Protein AF-A0A914YL41-F1 (afdb_monomer_lite)

Organism: NCBI:txid310955

Radius of gyration: 24.55 Å; chains: 1; bounding box: 56×58×56 Å

Secondary structure (DSSP, 8-state):
---PPPS-SSSSTTHHHHHHHHHHHHHHHHHHHHHHHHHHHHHHHHHT--TT--HHHHHHHHHHHHHHS-GGGGTT-HHHHHHHHHHHHHHHHHHHHHT---

InterPro domains:
  IPR001623 DnaJ domain [PF00226] (43-91)
  IPR001623 DnaJ domain [PR00625] (44-62)
  IPR001623 DnaJ domain [PR00625] (62-77)
  IPR001623 DnaJ domain [PS50076] (42-102)
  IPR001623 DnaJ domain [SM00271] (41-99)
  IPR001623 DnaJ domain [cd06257] (44-88)
  IPR036869 Chaperone J-domain superfamily [G3DSA:1.10.287.110] (41-100)
  IPR036869 Chaperone J-domain superfamily [SSF46565] (40-94)

pLDDT: mean 77.18, std 13.91, range [39.41, 91.69]

Structure (mmCIF, N/CA/C/O backbone):
data_AF-A0A914YL41-F1
#
_entry.id   AF-A0A914YL41-F1
#
loop_
_atom_site.group_PDB
_atom_site.id
_atom_site.type_symbol
_atom_site.label_atom_id
_atom_site.label_alt_id
_atom_site.label_comp_id
_atom_site.label_asym_id
_atom_site.label_entity_id
_atom_site.label_seq_id
_atom_site.pdbx_PDB_ins_code
_atom_site.Cartn_x
_atom_site.Cartn_y
_atom_site.Cartn_z
_atom_site.occupancy
_atom_site.B_iso_or_equiv
_atom_site.auth_seq_id
_atom_site.auth_comp_id
_atom_site.auth_asym_id
_atom_site.auth_atom_id
_atom_site.pdbx_PDB_model_num
ATOM 1 N N . MET A 1 1 ? 40.023 -48.467 28.281 1.00 39.41 1 MET A N 1
ATOM 2 C CA . MET A 1 1 ? 40.075 -46.990 28.310 1.00 39.41 1 MET A CA 1
ATOM 3 C C . MET A 1 1 ? 39.088 -46.460 27.276 1.00 39.41 1 MET A C 1
ATOM 5 O O . MET A 1 1 ? 39.437 -46.353 26.112 1.00 39.41 1 MET A O 1
ATOM 9 N N . VAL A 1 2 ? 37.834 -46.231 27.676 1.00 44.16 2 VAL A N 1
ATOM 10 C CA . VAL A 1 2 ? 36.820 -45.547 26.855 1.00 44.16 2 VAL A CA 1
ATOM 11 C C . VAL A 1 2 ? 36.784 -44.111 27.351 1.00 44.16 2 VAL A C 1
ATOM 13 O O . VAL A 1 2 ? 36.357 -43.851 28.472 1.00 44.16 2 VAL A O 1
ATOM 16 N N . VAL A 1 3 ? 37.321 -43.197 26.551 1.00 49.72 3 VAL A N 1
ATOM 17 C CA . VAL A 1 3 ? 37.272 -41.760 26.822 1.00 49.72 3 VAL A CA 1
ATOM 18 C C . VAL A 1 3 ? 35.887 -41.304 26.370 1.00 49.72 3 VAL A C 1
ATOM 20 O O . VAL A 1 3 ? 35.630 -41.175 25.176 1.00 49.72 3 VAL A O 1
ATOM 23 N N . GLY A 1 4 ? 34.949 -41.197 27.310 1.00 54.91 4 GLY A N 1
ATOM 24 C CA . GLY A 1 4 ? 33.608 -40.689 27.021 1.00 54.91 4 GLY A CA 1
ATOM 25 C C . GLY A 1 4 ? 33.669 -39.210 26.609 1.00 54.91 4 GLY A C 1
ATOM 26 O O . GLY A 1 4 ? 34.493 -38.472 27.156 1.00 54.91 4 GLY A O 1
ATOM 27 N N . PRO A 1 5 ? 32.840 -38.754 25.653 1.00 57.44 5 PRO A N 1
ATOM 28 C CA . PRO A 1 5 ? 32.810 -37.350 25.258 1.00 57.44 5 PRO A CA 1
ATOM 29 C C . PRO A 1 5 ? 32.366 -36.459 26.436 1.00 57.44 5 PRO A C 1
ATOM 31 O O . PRO A 1 5 ? 31.462 -36.841 27.185 1.00 57.44 5 PRO A O 1
ATOM 34 N N . PRO A 1 6 ? 32.987 -35.277 26.626 1.00 52.28 6 PRO A N 1
ATOM 35 C CA . PRO A 1 6 ? 32.679 -34.405 27.748 1.00 52.28 6 PRO A CA 1
ATOM 36 C C . PRO A 1 6 ? 31.257 -33.864 27.605 1.00 52.28 6 PRO A C 1
ATOM 38 O O . PRO A 1 6 ? 30.880 -33.289 26.584 1.00 52.28 6 PRO A O 1
ATOM 41 N N . ILE A 1 7 ? 30.479 -34.028 28.670 1.00 52.59 7 ILE A N 1
ATOM 42 C CA . ILE A 1 7 ? 29.105 -33.545 28.861 1.00 52.59 7 ILE A CA 1
ATOM 43 C C . ILE A 1 7 ? 29.124 -32.006 29.039 1.00 52.59 7 ILE A C 1
ATOM 45 O O . ILE A 1 7 ? 28.678 -31.463 30.041 1.00 52.59 7 ILE A O 1
ATOM 49 N N . GLY A 1 8 ? 29.71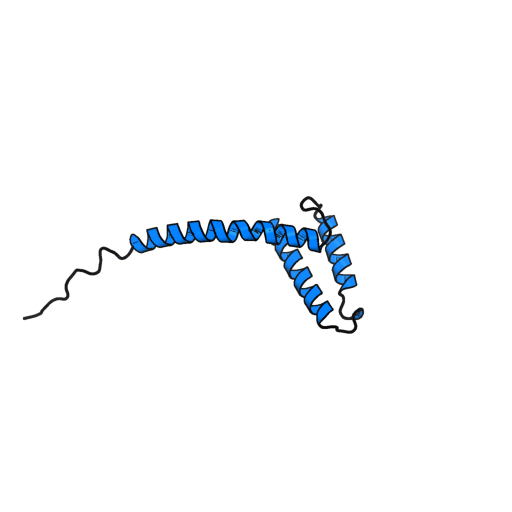7 -31.283 28.084 1.00 46.09 8 GLY A N 1
ATOM 50 C CA . GLY A 1 8 ? 30.002 -29.845 28.165 1.00 46.09 8 GLY A CA 1
ATOM 51 C C . GLY A 1 8 ? 29.251 -28.964 27.161 1.00 46.09 8 GLY A C 1
ATOM 52 O O . GLY A 1 8 ? 29.496 -27.765 27.125 1.00 46.09 8 GLY A O 1
ATOM 53 N N . ALA A 1 9 ? 28.349 -29.516 26.341 1.00 48.25 9 ALA A N 1
ATOM 54 C CA . ALA A 1 9 ? 27.736 -28.803 25.207 1.00 48.25 9 ALA A CA 1
ATOM 55 C C . ALA A 1 9 ? 26.215 -28.559 25.328 1.00 48.25 9 ALA A C 1
ATOM 57 O O . ALA A 1 9 ? 25.563 -28.283 24.325 1.00 48.25 9 ALA A O 1
ATOM 58 N N . LEU A 1 10 ? 25.622 -28.678 26.524 1.00 52.25 10 LEU A N 1
ATOM 59 C CA . LEU A 1 10 ? 24.154 -28.708 26.674 1.00 52.25 10 LEU A CA 1
ATOM 60 C C . LEU A 1 10 ? 23.535 -27.591 27.536 1.00 52.25 10 LEU A C 1
ATOM 62 O O . LEU A 1 10 ? 22.315 -27.479 27.572 1.00 52.25 10 LEU A O 1
ATOM 66 N N . VAL A 1 11 ? 24.325 -26.701 28.153 1.00 48.94 11 VAL A N 1
ATOM 67 C CA . VAL A 1 11 ? 23.810 -25.606 29.018 1.00 48.94 11 VAL A CA 1
ATOM 68 C C . VAL A 1 11 ? 24.082 -24.216 28.418 1.00 48.94 11 VAL A C 1
ATOM 70 O O . VAL A 1 11 ? 24.431 -23.266 29.103 1.00 48.94 11 VAL A O 1
ATOM 73 N N . GLY A 1 12 ? 23.948 -24.077 27.100 1.00 45.56 12 GLY A N 1
ATOM 74 C CA . GLY A 1 12 ? 24.007 -22.764 26.430 1.00 45.56 12 GLY A CA 1
ATOM 75 C C . GLY A 1 12 ? 23.000 -22.587 25.292 1.00 45.56 12 GLY A C 1
ATOM 76 O O . GLY A 1 12 ? 22.862 -21.494 24.752 1.00 45.56 12 GLY A O 1
ATOM 77 N N . GLY A 1 13 ? 22.293 -23.659 24.918 1.00 52.47 13 GLY A N 1
ATOM 78 C CA . GLY A 1 13 ? 21.637 -23.758 23.616 1.00 52.47 13 GLY A CA 1
ATOM 79 C C . GLY A 1 13 ? 20.282 -23.069 23.478 1.00 52.47 13 GLY A C 1
ATOM 80 O O . GLY A 1 13 ? 19.912 -22.757 22.359 1.00 52.47 13 GLY A O 1
ATOM 81 N N . VAL A 1 14 ? 19.529 -22.803 24.552 1.00 54.41 14 VAL A N 1
ATOM 82 C CA . VAL A 1 14 ? 18.134 -22.312 24.418 1.00 54.41 14 VAL A CA 1
ATOM 83 C C . VAL A 1 14 ? 17.964 -20.878 24.913 1.00 54.41 14 VAL A C 1
ATOM 85 O O . VAL A 1 14 ? 17.299 -20.076 24.268 1.00 54.41 14 VAL A O 1
ATOM 88 N N . SER A 1 15 ? 18.624 -20.509 26.009 1.00 55.81 15 SER A N 1
ATOM 89 C CA . SER A 1 15 ? 18.539 -19.174 26.618 1.00 55.81 15 SER A CA 1
ATOM 90 C C . SER A 1 15 ? 19.156 -18.079 25.745 1.00 55.81 15 SER A C 1
ATOM 92 O O . SER A 1 15 ? 18.550 -17.022 25.573 1.00 55.81 15 SER A O 1
ATOM 94 N N . ALA A 1 16 ? 20.313 -18.343 25.130 1.00 59.84 16 ALA A N 1
ATOM 95 C CA . ALA A 1 16 ? 20.934 -17.415 24.186 1.00 59.84 16 ALA A CA 1
ATOM 96 C C . ALA A 1 16 ? 20.083 -17.246 22.921 1.00 59.84 16 ALA A C 1
ATOM 98 O O . ALA A 1 16 ? 19.924 -16.127 22.438 1.00 59.84 16 ALA A O 1
ATOM 99 N N . ILE A 1 17 ? 19.479 -18.330 22.418 1.00 61.41 17 ILE A N 1
ATOM 100 C CA . ILE A 1 17 ? 18.568 -18.265 21.270 1.00 61.41 17 ILE A CA 1
ATOM 101 C C . ILE A 1 17 ? 17.340 -17.430 21.626 1.00 61.41 17 ILE A C 1
ATOM 103 O O . ILE A 1 17 ? 17.022 -16.515 20.882 1.00 61.41 17 ILE A O 1
ATOM 107 N N . ILE A 1 18 ? 16.698 -17.664 22.773 1.00 69.88 18 ILE A N 1
ATOM 108 C CA . ILE A 1 18 ? 15.518 -16.896 23.203 1.00 69.88 18 ILE A CA 1
ATOM 109 C C . ILE A 1 18 ? 15.855 -15.408 23.359 1.00 69.88 18 ILE A C 1
ATOM 111 O O . ILE A 1 18 ? 15.129 -14.562 22.843 1.00 69.88 18 ILE A O 1
ATOM 115 N N . LEU A 1 19 ? 16.981 -15.074 23.998 1.00 73.88 19 LEU A N 1
ATOM 116 C CA . LEU A 1 19 ? 17.411 -13.683 24.159 1.00 73.88 19 LEU A CA 1
ATOM 117 C C . LEU A 1 19 ? 17.708 -13.024 22.805 1.00 73.88 19 LEU A C 1
ATOM 119 O O . LEU A 1 19 ? 17.308 -11.886 22.560 1.00 73.88 19 LEU A O 1
ATOM 123 N N . THR A 1 20 ? 18.366 -13.756 21.903 1.00 72.56 20 THR A N 1
ATOM 124 C CA . THR A 1 20 ? 18.668 -13.268 20.554 1.00 72.56 20 THR A CA 1
ATOM 125 C C . THR A 1 20 ? 17.382 -13.083 19.746 1.00 72.56 20 THR A C 1
ATOM 127 O O . THR A 1 20 ? 17.237 -12.059 19.089 1.00 72.56 20 THR A O 1
ATOM 130 N N . GLN A 1 21 ? 16.417 -14.005 19.838 1.00 75.62 21 GLN A N 1
ATOM 131 C CA . GLN A 1 21 ? 15.101 -13.870 19.203 1.00 75.62 21 GLN A CA 1
ATOM 132 C C . GLN A 1 21 ? 14.332 -12.660 19.755 1.00 75.62 21 GLN A C 1
ATOM 134 O O . GLN A 1 21 ? 13.822 -11.879 18.963 1.00 75.62 21 GLN A O 1
ATOM 139 N N . MET A 1 22 ? 14.345 -12.407 21.071 1.00 76.38 22 MET A N 1
ATOM 140 C CA . MET A 1 22 ? 13.712 -11.211 21.656 1.00 76.38 22 MET A CA 1
ATOM 141 C C . MET A 1 22 ? 14.336 -9.902 21.146 1.00 76.38 22 MET A C 1
ATOM 143 O O . MET A 1 22 ? 13.616 -8.953 20.829 1.00 76.38 22 MET A O 1
ATOM 147 N N . ILE A 1 23 ? 15.668 -9.839 21.034 1.00 79.50 23 ILE A N 1
ATOM 148 C CA . ILE A 1 23 ? 16.367 -8.665 20.487 1.00 79.50 23 ILE A CA 1
ATOM 149 C C . ILE A 1 23 ? 16.057 -8.506 18.991 1.00 79.50 23 ILE A C 1
ATOM 151 O O . ILE A 1 23 ? 15.778 -7.395 18.535 1.00 79.50 23 ILE A O 1
ATOM 155 N N . ILE A 1 24 ? 16.057 -9.604 18.228 1.00 78.25 24 ILE A N 1
ATOM 156 C CA . ILE A 1 24 ? 15.709 -9.609 16.802 1.00 78.25 24 ILE A CA 1
ATOM 157 C C . ILE A 1 24 ? 14.262 -9.156 16.594 1.00 78.25 24 ILE A C 1
ATOM 159 O O . ILE A 1 24 ? 14.017 -8.351 15.698 1.00 78.25 24 ILE A O 1
ATOM 163 N N . ASP A 1 25 ? 13.314 -9.611 17.409 1.00 76.69 25 ASP A N 1
ATOM 164 C CA . ASP A 1 25 ? 11.907 -9.225 17.306 1.00 76.69 25 ASP A CA 1
ATOM 165 C C . ASP A 1 25 ? 11.705 -7.750 17.655 1.00 76.69 25 ASP A C 1
ATOM 167 O O . ASP A 1 25 ? 11.018 -7.030 16.926 1.00 76.69 25 ASP A O 1
ATOM 171 N N . ALA A 1 26 ? 12.375 -7.240 18.690 1.00 77.94 26 ALA A N 1
ATOM 172 C CA . ALA A 1 26 ? 12.343 -5.817 19.025 1.00 77.94 26 ALA A CA 1
ATOM 173 C C . ALA A 1 26 ? 12.930 -4.941 17.898 1.00 77.94 26 ALA A C 1
ATOM 175 O O . ALA A 1 26 ? 12.351 -3.909 17.533 1.00 77.94 26 ALA A O 1
ATOM 176 N N . LEU A 1 27 ? 14.044 -5.372 17.296 1.00 75.56 27 LEU A N 1
ATOM 177 C CA . LEU A 1 27 ? 14.678 -4.687 16.165 1.00 75.56 27 LEU A CA 1
ATOM 178 C C . LEU A 1 27 ? 13.826 -4.760 14.893 1.00 75.56 27 LEU A C 1
ATOM 180 O O . LEU A 1 27 ? 13.619 -3.736 14.236 1.00 75.56 27 LEU A O 1
ATOM 184 N N . LYS A 1 28 ? 13.272 -5.934 14.565 1.00 74.38 28 LYS A N 1
ATOM 185 C CA . LYS A 1 28 ? 12.328 -6.098 13.454 1.00 74.38 28 LYS A CA 1
ATOM 186 C C . LYS A 1 28 ? 11.137 -5.177 13.649 1.00 74.38 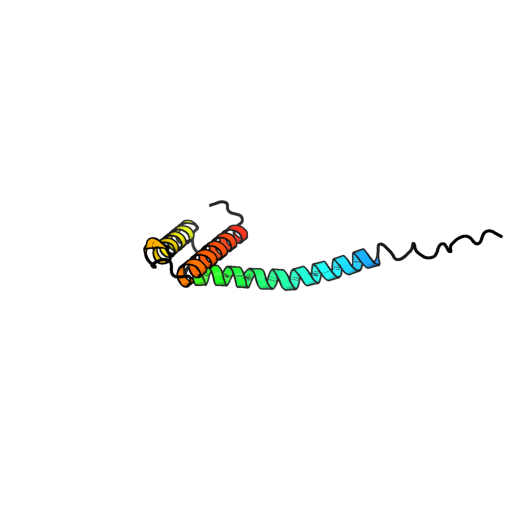28 LYS A C 1
ATOM 188 O O . LYS A 1 28 ? 10.797 -4.448 12.727 1.00 74.38 28 LYS A O 1
ATOM 193 N N . THR A 1 29 ? 10.542 -5.132 14.834 1.00 66.25 29 THR A N 1
ATOM 194 C CA . THR A 1 29 ? 9.345 -4.316 15.069 1.00 66.25 29 THR A CA 1
ATOM 195 C C . THR A 1 29 ? 9.641 -2.826 14.888 1.00 66.25 29 THR A C 1
ATOM 197 O O . THR A 1 29 ? 8.901 -2.149 14.178 1.00 66.25 29 THR A O 1
ATOM 200 N N . LYS A 1 30 ? 10.764 -2.303 15.405 1.00 68.75 30 LYS A N 1
ATOM 201 C CA . LYS A 1 30 ? 11.123 -0.887 15.187 1.00 68.75 30 LYS A CA 1
ATOM 202 C C . LYS A 1 30 ? 11.414 -0.553 13.720 1.00 68.75 30 LYS A C 1
ATOM 204 O O . LYS A 1 30 ? 10.966 0.485 13.237 1.00 68.75 30 LYS A O 1
ATOM 209 N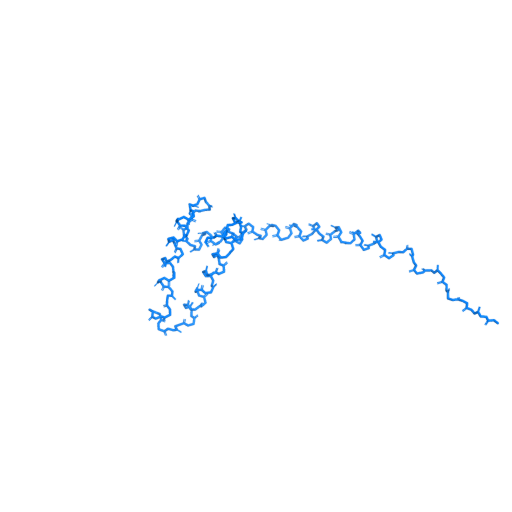 N . ILE A 1 31 ? 12.117 -1.424 12.996 1.00 72.62 31 ILE A N 1
ATOM 210 C CA . ILE A 1 31 ? 12.502 -1.168 11.597 1.00 72.62 31 ILE A CA 1
ATOM 211 C C . ILE A 1 31 ? 11.334 -1.416 10.626 1.00 72.62 31 ILE A C 1
ATOM 213 O O . ILE A 1 31 ? 11.160 -0.682 9.651 1.00 72.62 31 ILE A O 1
ATOM 217 N N . PHE A 1 32 ? 10.521 -2.449 10.850 1.00 68.56 32 PHE A N 1
ATOM 218 C CA . PHE A 1 32 ? 9.384 -2.775 9.987 1.00 68.56 32 PHE A CA 1
ATOM 219 C C . PHE A 1 32 ? 8.185 -1.865 10.247 1.00 68.56 32 PHE A C 1
ATOM 221 O O . PHE A 1 32 ? 7.579 -1.401 9.283 1.00 68.56 32 PHE A O 1
ATOM 228 N N . ASN A 1 33 ? 7.856 -1.558 11.505 1.00 68.25 33 ASN A N 1
ATOM 229 C CA . ASN A 1 33 ? 6.674 -0.747 11.801 1.00 68.25 33 ASN A CA 1
ATOM 230 C C . ASN A 1 33 ? 6.853 0.714 11.355 1.00 68.25 33 ASN A C 1
ATOM 232 O O . ASN A 1 33 ? 5.919 1.314 10.828 1.00 68.25 33 ASN A O 1
ATOM 236 N N . GLY A 1 34 ? 8.075 1.257 11.446 1.00 63.22 34 GLY A N 1
ATOM 237 C CA . GLY A 1 34 ? 8.394 2.586 10.911 1.00 63.22 34 GLY A CA 1
ATOM 238 C C . GLY A 1 34 ? 8.256 2.681 9.386 1.00 63.22 34 GLY A C 1
ATOM 239 O O . GLY A 1 34 ? 7.774 3.686 8.867 1.00 63.22 34 GLY A O 1
ATOM 240 N N . ARG A 1 35 ? 8.612 1.616 8.650 1.00 66.00 35 ARG A N 1
ATOM 241 C CA . ARG A 1 35 ? 8.488 1.583 7.181 1.00 66.00 35 ARG A CA 1
ATOM 242 C C . ARG A 1 35 ? 7.051 1.386 6.697 1.00 66.00 35 ARG A C 1
ATOM 244 O O . ARG A 1 35 ? 6.700 1.945 5.660 1.00 66.00 35 ARG A O 1
ATOM 251 N N . LYS A 1 36 ? 6.222 0.637 7.436 1.00 74.06 36 LYS A N 1
ATOM 252 C CA . LYS A 1 36 ? 4.816 0.384 7.069 1.00 74.06 36 LYS A CA 1
ATOM 253 C C . LYS A 1 36 ? 4.020 1.684 6.919 1.00 74.06 36 LYS A C 1
ATOM 255 O O . LYS A 1 36 ? 3.432 1.901 5.867 1.00 74.06 36 LYS A O 1
ATOM 260 N N . ASN A 1 37 ? 4.084 2.586 7.901 1.00 76.19 37 ASN A N 1
ATOM 261 C CA . ASN A 1 37 ? 3.327 3.847 7.860 1.00 76.19 37 ASN A CA 1
ATOM 262 C C . ASN A 1 37 ? 3.718 4.745 6.676 1.00 76.19 37 ASN A C 1
ATOM 264 O O . ASN A 1 37 ? 2.857 5.343 6.035 1.00 76.19 37 ASN A O 1
ATOM 268 N N . ILE A 1 38 ? 5.009 4.801 6.339 1.00 82.62 38 ILE A N 1
ATOM 269 C CA . ILE A 1 38 ? 5.507 5.597 5.208 1.00 82.62 38 ILE A CA 1
ATOM 270 C C . ILE A 1 38 ? 5.028 5.005 3.875 1.00 82.62 38 ILE A C 1
ATOM 272 O O . ILE A 1 38 ? 4.674 5.749 2.962 1.00 82.62 38 ILE A O 1
ATOM 276 N N . ALA A 1 39 ? 5.008 3.675 3.751 1.00 84.56 39 ALA A N 1
ATOM 277 C CA . ALA A 1 39 ? 4.536 3.003 2.543 1.00 84.56 39 ALA A CA 1
ATOM 278 C C . ALA A 1 39 ? 3.030 3.216 2.322 1.00 84.56 39 ALA A C 1
ATOM 280 O O . ALA A 1 39 ? 2.621 3.545 1.210 1.00 84.56 39 ALA A O 1
ATOM 281 N N . VAL A 1 40 ? 2.232 3.115 3.390 1.00 84.88 40 VAL A N 1
ATOM 282 C CA . VAL A 1 40 ? 0.789 3.397 3.363 1.00 84.88 40 VAL A CA 1
ATOM 283 C C . VAL A 1 40 ? 0.531 4.855 2.970 1.00 84.88 40 VAL A C 1
ATOM 285 O O . VAL A 1 40 ? -0.255 5.116 2.065 1.00 84.88 40 VAL A O 1
ATOM 288 N N . ALA A 1 41 ? 1.244 5.812 3.571 1.00 85.94 41 ALA A N 1
ATOM 289 C CA . ALA A 1 41 ? 1.098 7.230 3.239 1.00 85.94 41 ALA A CA 1
ATOM 290 C C . ALA A 1 41 ? 1.432 7.530 1.765 1.00 85.94 41 ALA A C 1
ATOM 292 O O . ALA A 1 41 ? 0.691 8.245 1.095 1.00 85.94 41 ALA A O 1
ATOM 293 N N . ARG A 1 42 ? 2.507 6.932 1.230 1.00 88.75 42 ARG A N 1
ATOM 294 C CA . ARG A 1 42 ? 2.878 7.069 -0.189 1.00 88.75 42 ARG A CA 1
ATOM 295 C C . ARG A 1 42 ? 1.817 6.501 -1.128 1.00 88.75 42 ARG A C 1
ATOM 297 O O . ARG A 1 42 ? 1.607 7.081 -2.187 1.00 88.75 42 ARG A O 1
ATOM 304 N N . ALA A 1 43 ? 1.149 5.414 -0.742 1.00 89.50 43 ALA A N 1
ATOM 305 C CA . ALA A 1 43 ? 0.057 4.840 -1.521 1.00 89.50 43 ALA A CA 1
ATOM 306 C C . ALA A 1 43 ? -1.120 5.824 -1.644 1.00 89.50 43 ALA A C 1
ATOM 308 O O . ALA A 1 43 ? -1.552 6.112 -2.757 1.00 89.50 43 ALA A O 1
ATOM 309 N N . TYR A 1 44 ? -1.572 6.421 -0.534 1.00 89.56 44 TYR A N 1
ATOM 310 C CA . TYR A 1 44 ? -2.639 7.434 -0.560 1.00 89.56 44 TYR A CA 1
ATOM 311 C C . TYR A 1 44 ? -2.251 8.661 -1.397 1.00 89.56 44 TYR A C 1
A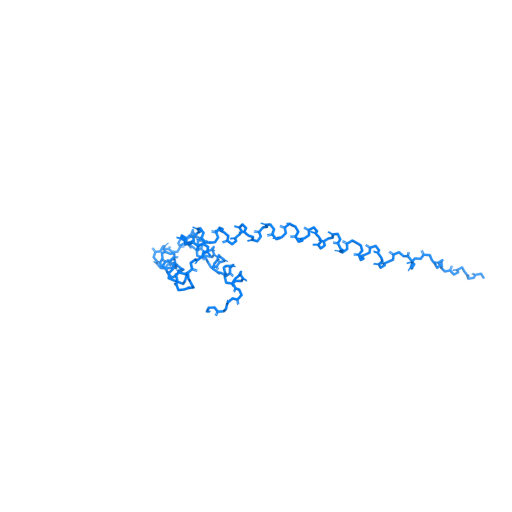TOM 313 O O . TYR A 1 44 ? -3.031 9.112 -2.236 1.00 89.56 44 TYR A O 1
ATOM 321 N N . SER A 1 45 ? -1.013 9.146 -1.251 1.00 88.94 45 SER A N 1
ATOM 322 C CA . SER A 1 45 ? -0.494 10.254 -2.060 1.00 88.94 45 SER A CA 1
ATOM 323 C C . SER A 1 45 ? -0.394 9.920 -3.552 1.00 88.94 45 SER A C 1
ATOM 325 O O . SER A 1 45 ? -0.646 10.794 -4.375 1.00 88.94 45 SER A O 1
ATOM 327 N N . TYR A 1 46 ? -0.054 8.678 -3.918 1.00 90.00 46 TYR A N 1
ATOM 328 C CA . TYR A 1 46 ? 0.013 8.243 -5.318 1.00 90.00 46 TYR A CA 1
ATOM 329 C C . TYR A 1 46 ? -1.372 8.177 -5.974 1.00 90.00 46 TYR A C 1
ATOM 331 O O . TYR A 1 46 ? -1.522 8.583 -7.123 1.00 90.00 46 TYR A O 1
ATOM 339 N N . LEU A 1 47 ? -2.388 7.712 -5.238 1.00 88.00 47 LEU A N 1
ATOM 340 C CA . LEU A 1 47 ? -3.780 7.725 -5.697 1.00 88.00 47 LEU A CA 1
ATOM 341 C C . LEU A 1 47 ? -4.405 9.137 -5.656 1.00 88.00 47 LEU A C 1
ATOM 343 O O . LEU A 1 47 ? -5.475 9.342 -6.221 1.00 88.00 47 LEU A O 1
ATOM 347 N N . GLY A 1 48 ? -3.749 10.114 -5.017 1.00 87.94 48 GLY A N 1
ATOM 348 C CA . GLY A 1 48 ? -4.236 11.494 -4.906 1.00 87.94 48 GLY A CA 1
ATOM 349 C C . GLY A 1 48 ? -5.391 11.668 -3.916 1.00 87.94 48 GLY A C 1
ATOM 350 O O . GLY A 1 48 ? -6.150 12.627 -4.019 1.00 87.94 48 GLY A O 1
ATOM 351 N N . ILE A 1 49 ? -5.529 10.745 -2.967 1.00 89.69 49 ILE A N 1
ATOM 352 C CA . ILE A 1 49 ? -6.614 10.705 -1.981 1.00 89.69 49 ILE A CA 1
ATOM 353 C C . ILE A 1 49 ? -6.076 10.947 -0.569 1.00 89.69 49 ILE A C 1
ATOM 355 O O . ILE A 1 49 ? -4.895 10.748 -0.280 1.00 89.69 49 ILE A O 1
ATOM 359 N N . ASN A 1 50 ? -6.953 11.376 0.337 1.00 87.94 50 ASN A N 1
ATOM 360 C CA . ASN A 1 50 ? -6.599 11.533 1.744 1.00 87.94 50 ASN A CA 1
ATOM 361 C C . ASN A 1 50 ? -6.503 10.154 2.430 1.00 87.94 50 ASN A C 1
ATOM 363 O O . ASN A 1 50 ? -7.260 9.239 2.111 1.00 87.94 50 ASN A O 1
ATOM 367 N N . SER A 1 51 ? -5.624 10.012 3.423 1.00 82.31 51 SER A N 1
ATOM 368 C CA . SER A 1 51 ? -5.512 8.827 4.286 1.00 82.31 51 SER A CA 1
ATOM 369 C C . SER A 1 51 ? -6.844 8.426 4.941 1.00 82.31 51 SER A C 1
ATOM 371 O O . SER A 1 51 ? -7.049 7.254 5.253 1.00 82.31 51 SER A O 1
ATOM 373 N N . GLY A 1 52 ? -7.743 9.398 5.147 1.00 81.94 52 GLY A N 1
ATOM 374 C CA . GLY A 1 52 ? -9.093 9.205 5.685 1.00 81.94 52 GLY A CA 1
ATOM 375 C C . GLY A 1 52 ? -10.206 9.036 4.643 1.00 81.94 52 GLY A C 1
ATOM 376 O O . GLY A 1 52 ? -11.369 9.097 5.024 1.00 81.94 52 GLY A O 1
ATOM 377 N N . ALA A 1 53 ? -9.883 8.871 3.355 1.00 85.44 53 ALA A N 1
ATOM 378 C CA . ALA A 1 53 ? -10.882 8.727 2.293 1.00 85.44 53 ALA A CA 1
ATOM 379 C C . ALA A 1 53 ? -11.749 7.465 2.470 1.00 85.44 53 ALA A C 1
ATOM 381 O O . ALA A 1 53 ? -11.258 6.419 2.923 1.00 85.44 53 ALA A O 1
ATOM 382 N N . SER A 1 54 ? -13.021 7.560 2.080 1.00 88.69 54 SER A N 1
ATOM 383 C CA . SER A 1 54 ? -13.969 6.443 2.086 1.00 88.69 54 SER A CA 1
ATOM 384 C C . SER A 1 54 ? -13.529 5.340 1.123 1.00 88.69 54 SER A C 1
ATOM 386 O O . SER A 1 54 ? -12.811 5.586 0.156 1.00 88.69 54 SER A O 1
ATOM 388 N N . ASP A 1 55 ? -13.957 4.106 1.374 1.00 87.81 55 ASP A N 1
ATOM 389 C CA . ASP A 1 55 ? -13.616 2.951 0.535 1.00 87.81 55 ASP A CA 1
ATOM 390 C C . ASP A 1 55 ? -14.067 3.143 -0.927 1.00 87.81 55 ASP A C 1
ATOM 392 O O . ASP A 1 55 ? -13.339 2.798 -1.859 1.00 87.81 55 ASP A O 1
ATOM 396 N N . GLU A 1 56 ? -15.219 3.787 -1.129 1.00 88.38 56 GLU A N 1
ATOM 397 C CA . GLU A 1 56 ? -15.744 4.149 -2.451 1.00 88.38 56 GLU A CA 1
ATOM 398 C C . GLU A 1 56 ? -14.826 5.134 -3.192 1.00 88.38 56 GLU A C 1
ATOM 400 O O . GLU A 1 56 ? -14.594 4.987 -4.392 1.00 88.38 56 GLU A O 1
ATOM 405 N N . GLU A 1 57 ? -14.241 6.103 -2.479 1.00 90.00 57 GLU A N 1
ATOM 406 C CA . GLU A 1 57 ? -13.298 7.069 -3.054 1.00 90.00 57 GLU A CA 1
ATOM 407 C C . GLU A 1 57 ? -11.984 6.389 -3.459 1.00 90.00 57 GLU A C 1
ATOM 409 O O . GLU A 1 57 ? -11.425 6.704 -4.512 1.00 90.00 57 GLU A O 1
ATOM 414 N N . VAL A 1 58 ? -11.508 5.419 -2.665 1.00 89.94 58 VAL A N 1
ATOM 415 C CA . VAL A 1 58 ? -10.314 4.628 -3.009 1.00 89.94 58 VAL A CA 1
ATOM 416 C C . VAL A 1 58 ? -10.547 3.828 -4.291 1.00 89.94 58 VAL A C 1
ATOM 418 O O . VAL A 1 58 ? -9.696 3.835 -5.183 1.00 89.94 58 VAL A O 1
ATOM 421 N N . LEU A 1 59 ? -11.705 3.173 -4.414 1.00 89.38 59 LEU A N 1
ATOM 422 C CA . LEU A 1 59 ? -12.072 2.396 -5.600 1.00 89.38 59 LEU A CA 1
ATOM 423 C C . LEU A 1 59 ? -12.249 3.284 -6.838 1.00 89.38 59 LEU A C 1
ATOM 425 O O . LEU A 1 59 ? -11.746 2.948 -7.912 1.00 89.38 59 LEU A O 1
ATOM 429 N N . ALA A 1 60 ? -12.897 4.442 -6.694 1.00 91.06 60 ALA A N 1
ATOM 430 C CA . ALA A 1 60 ? -13.075 5.397 -7.784 1.00 91.06 60 ALA A CA 1
ATOM 431 C C . ALA A 1 60 ? -11.731 5.951 -8.298 1.00 91.06 60 ALA A C 1
ATOM 433 O O . ALA A 1 60 ? -11.506 6.021 -9.514 1.00 91.06 60 ALA A O 1
ATOM 434 N N . ALA A 1 61 ? -10.813 6.297 -7.388 1.00 91.31 61 ALA A N 1
ATOM 435 C CA . ALA A 1 61 ? -9.469 6.755 -7.734 1.00 91.31 61 ALA A CA 1
ATOM 436 C C . ALA A 1 61 ? -8.653 5.647 -8.418 1.00 91.31 61 ALA A C 1
ATOM 438 O O . ALA A 1 61 ? -8.050 5.883 -9.467 1.00 91.31 61 ALA A O 1
ATOM 439 N N . TYR A 1 62 ? -8.697 4.421 -7.885 1.00 90.69 62 TYR A N 1
ATOM 440 C CA . TYR A 1 62 ? -8.038 3.259 -8.481 1.00 90.69 62 TYR A CA 1
ATOM 441 C C . TYR A 1 62 ? -8.522 3.005 -9.913 1.00 90.69 62 TYR A C 1
ATOM 443 O O . TYR A 1 62 ? -7.710 2.931 -10.836 1.00 90.69 62 TYR A O 1
ATOM 451 N N . HIS A 1 63 ? -9.840 2.967 -10.123 1.00 90.12 63 HIS A N 1
ATOM 452 C CA . HIS A 1 63 ? -10.429 2.728 -11.440 1.00 90.12 63 HIS A CA 1
ATOM 453 C C . HIS A 1 63 ? -10.042 3.823 -12.447 1.00 90.12 63 HIS A C 1
ATOM 455 O O . HIS A 1 63 ? -9.663 3.538 -13.585 1.00 90.12 63 HIS A O 1
ATOM 461 N N . SER A 1 64 ? -10.032 5.082 -12.000 1.00 89.81 64 SER A N 1
ATOM 462 C CA . SER A 1 64 ? -9.576 6.218 -12.806 1.00 89.81 64 SER A CA 1
ATOM 463 C C . SER A 1 64 ? -8.103 6.084 -13.211 1.00 89.81 64 SER A C 1
ATOM 465 O O . SER A 1 64 ? -7.756 6.330 -14.367 1.00 89.81 64 SER A O 1
ATOM 467 N N . CYS A 1 65 ? -7.226 5.649 -12.302 1.00 88.69 65 CYS A N 1
ATOM 468 C CA . CYS A 1 65 ? -5.814 5.399 -12.599 1.00 88.69 65 CYS A CA 1
ATOM 469 C C . CYS A 1 65 ? -5.613 4.205 -13.551 1.00 88.69 65 CYS A C 1
ATOM 471 O O . CYS A 1 65 ? -4.801 4.301 -14.472 1.00 88.69 65 CYS A O 1
ATOM 473 N N . CYS A 1 66 ? -6.375 3.116 -13.406 1.00 87.38 66 CYS A N 1
ATOM 474 C CA . CYS A 1 66 ? -6.325 1.969 -14.321 1.00 87.38 66 CYS A CA 1
ATOM 475 C C . CYS A 1 66 ? -6.675 2.364 -15.762 1.00 87.38 66 CYS A C 1
ATOM 477 O O . CYS A 1 66 ? -5.980 1.971 -16.696 1.00 87.38 66 CYS A O 1
ATOM 479 N N . LEU A 1 67 ? -7.703 3.196 -15.948 1.00 86.25 67 LEU A N 1
ATOM 480 C CA . LEU A 1 67 ? -8.100 3.696 -17.269 1.00 86.25 67 LEU A CA 1
ATOM 481 C C . LEU A 1 67 ? -7.062 4.634 -17.899 1.00 86.25 67 LEU A C 1
ATOM 483 O O . LEU A 1 67 ? -7.023 4.764 -19.126 1.00 86.25 67 LEU A O 1
ATOM 487 N N . ARG A 1 68 ? -6.236 5.299 -17.079 1.00 85.12 68 ARG A N 1
ATOM 488 C CA . ARG A 1 68 ? -5.124 6.149 -17.537 1.00 85.12 68 ARG A CA 1
ATOM 489 C C . ARG A 1 68 ? -3.915 5.322 -17.959 1.00 85.12 68 ARG A C 1
ATOM 491 O O . ARG A 1 68 ? -3.312 5.628 -18.981 1.00 85.12 68 ARG A O 1
ATOM 498 N N . TYR A 1 69 ? -3.589 4.268 -17.215 1.00 85.38 69 TYR A N 1
ATOM 499 C CA . TYR A 1 69 ? -2.433 3.404 -17.487 1.00 85.38 69 TYR A CA 1
ATOM 500 C C . TYR A 1 69 ? -2.759 2.162 -18.327 1.00 85.38 69 TYR A C 1
ATOM 502 O O . TYR A 1 69 ? -1.907 1.290 -18.483 1.00 85.38 69 TYR A O 1
ATOM 510 N N . HIS A 1 70 ? -3.967 2.071 -18.893 1.00 80.69 70 HIS A N 1
ATOM 511 C CA . HIS A 1 70 ? -4.383 0.915 -19.682 1.00 80.69 70 HIS A CA 1
ATOM 512 C C . HIS A 1 70 ? -3.424 0.682 -20.870 1.00 80.69 70 HIS A C 1
ATOM 514 O O . HIS A 1 70 ? -3.116 1.643 -21.588 1.00 80.69 70 HIS A O 1
ATOM 520 N N . PRO A 1 71 ? -2.955 -0.560 -21.106 1.00 77.94 71 PRO A N 1
ATOM 521 C CA . PRO A 1 71 ? -1.950 -0.856 -22.132 1.00 77.94 71 PRO A CA 1
ATOM 522 C C . PRO A 1 71 ? -2.419 -0.496 -23.547 1.00 77.94 71 PRO A C 1
ATOM 524 O O . PRO A 1 71 ? -1.608 -0.050 -24.353 1.00 77.94 71 PRO A O 1
ATOM 527 N N . ASP A 1 72 ? -3.726 -0.605 -23.808 1.00 81.25 72 ASP A N 1
ATOM 528 C CA . ASP A 1 72 ? -4.354 -0.237 -25.088 1.00 81.25 72 ASP A CA 1
ATOM 529 C C . ASP A 1 72 ? -4.222 1.261 -25.409 1.00 81.25 72 ASP A C 1
ATOM 531 O O . ASP A 1 72 ? -4.001 1.641 -26.551 1.00 81.25 72 ASP A O 1
ATOM 535 N N . ARG A 1 73 ? -4.284 2.132 -24.390 1.00 78.44 73 ARG A N 1
ATOM 536 C CA . ARG A 1 73 ? -4.228 3.597 -24.570 1.00 78.44 73 ARG A CA 1
ATOM 537 C C . ARG A 1 73 ? -2.807 4.153 -24.572 1.00 78.44 73 ARG A C 1
ATOM 539 O O . ARG A 1 73 ? -2.619 5.319 -24.891 1.00 78.44 73 ARG A O 1
ATOM 546 N N . ASN A 1 74 ? -1.832 3.344 -24.164 1.00 79.06 74 ASN A N 1
ATOM 547 C CA . ASN A 1 74 ? -0.433 3.745 -24.016 1.00 79.06 74 ASN A CA 1
ATOM 548 C C . ASN A 1 74 ? 0.501 2.939 -24.928 1.00 79.06 74 ASN A C 1
ATOM 550 O O . ASN A 1 74 ? 1.689 2.820 -24.628 1.00 79.06 74 ASN A O 1
ATOM 554 N N . GLU A 1 75 ? -0.048 2.348 -25.995 1.00 76.81 75 GLU A N 1
ATOM 555 C CA . GLU A 1 75 ? 0.702 1.674 -27.065 1.00 76.81 75 GLU A CA 1
ATOM 556 C C . GLU A 1 75 ? 1.712 0.629 -26.546 1.00 76.81 75 GLU A C 1
ATOM 558 O O . GLU A 1 75 ? 2.782 0.429 -27.113 1.00 76.81 75 GLU A O 1
ATOM 563 N N . GLY A 1 76 ? 1.401 -0.030 -25.423 1.00 67.69 76 GLY A N 1
ATOM 564 C CA . GLY A 1 76 ? 2.296 -1.020 -24.817 1.00 67.69 76 GLY A CA 1
ATOM 565 C C . GLY A 1 76 ? 3.615 -0.462 -24.263 1.00 67.69 76 GLY A C 1
ATOM 566 O O . GLY A 1 76 ? 4.565 -1.228 -24.091 1.00 67.69 76 GLY 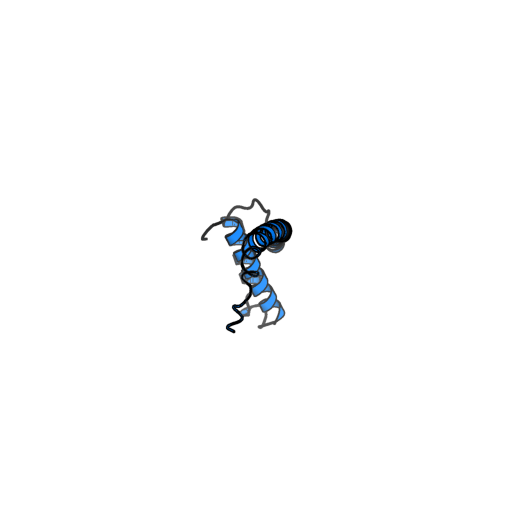A O 1
ATOM 567 N N . SER A 1 77 ? 3.700 0.839 -23.956 1.00 81.44 77 SER A N 1
ATOM 568 C CA . SER A 1 77 ? 4.889 1.423 -23.327 1.00 81.44 77 SER A CA 1
ATOM 569 C C . SER A 1 77 ? 5.237 0.711 -22.015 1.00 81.44 77 SER A C 1
ATOM 571 O O . SER A 1 77 ? 4.394 0.522 -21.129 1.00 81.44 77 SER A O 1
ATOM 573 N N . ARG A 1 78 ? 6.519 0.352 -21.864 1.00 80.25 78 ARG A N 1
ATOM 574 C CA . ARG A 1 78 ? 7.067 -0.283 -20.654 1.00 80.25 78 ARG A CA 1
ATOM 575 C C . ARG A 1 78 ? 6.793 0.548 -19.397 1.00 80.25 78 ARG A C 1
ATOM 577 O O . ARG A 1 78 ? 6.559 -0.005 -18.325 1.00 80.25 78 ARG A O 1
ATOM 584 N N . GLU A 1 79 ? 6.768 1.867 -19.544 1.00 83.50 79 GLU A N 1
ATOM 585 C CA . GLU A 1 79 ? 6.554 2.811 -18.449 1.00 83.50 79 GLU A CA 1
ATOM 586 C C . GLU A 1 79 ? 5.125 2.734 -17.891 1.00 83.50 79 GLU A C 1
ATOM 588 O O . GLU A 1 79 ? 4.924 2.743 -16.675 1.00 83.50 79 GLU A O 1
ATOM 593 N N . SER A 1 80 ? 4.132 2.556 -18.765 1.00 81.56 80 SER A N 1
ATOM 594 C CA . SER A 1 80 ? 2.729 2.388 -18.372 1.00 81.56 80 SER A CA 1
ATOM 595 C C . SER A 1 80 ? 2.489 1.045 -17.689 1.00 81.56 80 SER A C 1
ATOM 597 O O . SER A 1 80 ? 1.725 0.975 -16.728 1.00 81.56 80 SER A O 1
ATOM 599 N N . HIS A 1 81 ? 3.201 -0.004 -18.112 1.00 83.62 81 HIS A N 1
ATOM 600 C CA . HIS A 1 81 ? 3.188 -1.293 -17.422 1.00 83.62 81 HIS A CA 1
ATOM 601 C C . HIS A 1 81 ? 3.776 -1.188 -16.006 1.00 83.62 81 HIS A C 1
ATOM 603 O O . HIS A 1 81 ? 3.172 -1.659 -15.043 1.00 83.62 81 HIS A O 1
ATOM 609 N N . GLU A 1 82 ? 4.919 -0.515 -15.844 1.00 87.69 82 GLU A N 1
ATOM 610 C CA . GLU A 1 82 ? 5.504 -0.280 -14.520 1.00 87.69 82 GLU A CA 1
ATOM 611 C C . GLU A 1 82 ? 4.604 0.574 -13.623 1.00 87.69 82 GLU A C 1
ATOM 613 O O . GLU A 1 82 ? 4.481 0.292 -12.429 1.00 87.69 82 GLU A O 1
ATOM 618 N N . ALA A 1 83 ? 3.963 1.605 -14.176 1.00 87.75 83 ALA A N 1
ATOM 619 C CA . ALA A 1 83 ? 2.994 2.419 -13.450 1.00 87.75 83 ALA A CA 1
ATOM 620 C C . ALA A 1 83 ? 1.779 1.591 -13.004 1.00 87.75 83 ALA A C 1
ATOM 622 O O . ALA A 1 83 ? 1.348 1.709 -11.858 1.00 87.75 83 ALA A O 1
ATOM 623 N N . PHE A 1 84 ? 1.279 0.697 -13.860 1.00 88.31 84 PHE A N 1
ATOM 624 C CA . PHE A 1 84 ? 0.170 -0.196 -13.536 1.00 88.31 84 PHE A CA 1
ATOM 625 C C . PHE A 1 84 ? 0.526 -1.184 -12.412 1.00 88.31 84 PHE A C 1
ATOM 627 O O . PHE A 1 84 ? -0.213 -1.304 -11.434 1.00 88.31 84 PHE A O 1
ATOM 634 N N . CYS A 1 85 ? 1.699 -1.820 -12.479 1.00 88.69 85 CYS A N 1
ATOM 635 C CA . CYS A 1 85 ? 2.191 -2.704 -11.416 1.00 88.69 85 CYS A CA 1
ATOM 636 C C . CYS A 1 85 ? 2.377 -1.960 -10.081 1.00 88.69 85 CYS A C 1
ATOM 638 O O . CYS A 1 85 ? 2.033 -2.480 -9.013 1.00 88.69 85 CYS A O 1
ATOM 640 N N . LYS A 1 86 ? 2.884 -0.719 -10.121 1.00 90.19 86 LYS A N 1
ATOM 641 C CA . LYS A 1 86 ? 3.005 0.141 -8.931 1.00 90.19 86 LYS A CA 1
ATOM 642 C C . LYS A 1 86 ? 1.635 0.491 -8.352 1.00 90.19 86 LYS A C 1
ATOM 644 O O . LYS A 1 86 ? 1.450 0.368 -7.144 1.00 90.19 86 LYS A O 1
ATOM 649 N N . LEU A 1 87 ? 0.675 0.870 -9.196 1.00 91.50 87 LEU A N 1
ATOM 650 C CA . LEU A 1 87 ? -0.699 1.165 -8.788 1.00 91.50 87 LEU A CA 1
ATOM 651 C C . LEU A 1 87 ? -1.341 -0.033 -8.077 1.00 91.50 87 LEU A C 1
ATOM 653 O O . LEU A 1 87 ? -1.903 0.132 -6.996 1.00 91.50 87 LEU A O 1
ATOM 657 N N . GLN A 1 88 ? -1.213 -1.233 -8.648 1.00 90.88 88 GLN A N 1
ATOM 658 C CA . GLN A 1 88 ? -1.741 -2.461 -8.053 1.00 90.88 88 GLN A CA 1
ATOM 659 C C . GLN A 1 88 ? -1.098 -2.748 -6.690 1.00 90.88 88 GLN A C 1
ATOM 661 O O . GLN A 1 88 ? -1.803 -2.986 -5.713 1.00 90.88 88 GLN A O 1
ATOM 666 N N . THR A 1 89 ? 0.227 -2.605 -6.592 1.00 90.81 89 THR A N 1
ATOM 667 C CA . THR A 1 89 ? 0.964 -2.777 -5.329 1.00 90.81 89 THR A CA 1
ATOM 668 C C . THR A 1 89 ? 0.488 -1.800 -4.250 1.00 90.81 89 THR A C 1
ATOM 670 O O . THR A 1 89 ? 0.309 -2.184 -3.096 1.00 90.81 89 THR A O 1
ATOM 673 N N . TYR A 1 90 ? 0.275 -0.529 -4.602 1.00 91.69 90 TYR A N 1
ATOM 674 C CA . TYR A 1 90 ? -0.215 0.475 -3.657 1.00 91.69 90 TYR A CA 1
ATOM 675 C C . TYR A 1 90 ? -1.649 0.206 -3.204 1.00 91.69 90 TYR A C 1
ATOM 677 O O . TYR A 1 90 ? -1.948 0.373 -2.021 1.00 91.69 90 TYR A O 1
ATOM 685 N N . PHE A 1 91 ? -2.513 -0.248 -4.110 1.00 90.56 91 PHE A N 1
ATOM 686 C CA . PHE A 1 91 ? -3.882 -0.623 -3.775 1.00 90.56 91 PHE A CA 1
ATOM 687 C C . PHE A 1 91 ? -3.925 -1.816 -2.808 1.00 90.56 91 PHE A C 1
ATOM 689 O O . PHE A 1 91 ? -4.580 -1.737 -1.767 1.00 90.56 91 PHE A O 1
ATOM 696 N N . ASP A 1 92 ? -3.149 -2.871 -3.073 1.00 90.00 92 ASP A N 1
ATOM 697 C CA . ASP A 1 92 ? -3.018 -4.015 -2.159 1.00 90.00 92 ASP A CA 1
ATOM 698 C C . ASP A 1 92 ? -2.465 -3.609 -0.787 1.00 90.00 92 ASP A C 1
ATOM 700 O O . ASP A 1 92 ? -2.880 -4.133 0.247 1.00 90.00 92 ASP A O 1
ATOM 704 N N . LEU A 1 93 ? -1.559 -2.632 -0.745 1.00 89.62 93 LEU A N 1
ATOM 705 C CA . LEU A 1 93 ? -0.994 -2.133 0.505 1.00 89.62 93 LEU A CA 1
ATOM 706 C C . LEU A 1 93 ? -2.036 -1.374 1.343 1.00 89.62 93 LEU A C 1
ATOM 708 O O . LEU A 1 93 ? -2.098 -1.564 2.560 1.00 89.62 93 LEU A O 1
ATOM 712 N N . ILE A 1 94 ? -2.888 -0.564 0.705 1.00 88.75 94 ILE A N 1
ATOM 713 C CA . ILE A 1 94 ? -4.029 0.094 1.363 1.00 88.75 94 ILE A CA 1
ATOM 714 C C . ILE A 1 94 ? -5.020 -0.956 1.878 1.00 88.75 94 ILE A C 1
ATOM 716 O O . ILE A 1 94 ? -5.459 -0.874 3.026 1.00 88.75 94 ILE A O 1
ATOM 720 N N . ARG A 1 95 ? -5.317 -1.977 1.068 1.00 87.12 95 ARG A N 1
ATOM 721 C CA . ARG A 1 95 ? -6.203 -3.090 1.426 1.00 87.12 95 ARG A CA 1
ATOM 722 C C . ARG A 1 95 ? -5.699 -3.860 2.648 1.00 87.12 95 ARG A C 1
ATOM 724 O O . ARG A 1 95 ? -6.441 -4.038 3.611 1.00 87.12 95 ARG A O 1
ATOM 731 N N . CYS A 1 96 ? -4.422 -4.236 2.639 1.00 86.69 96 CYS A N 1
ATOM 732 C CA . CYS A 1 96 ? -3.750 -4.919 3.744 1.00 86.69 96 CYS A CA 1
ATOM 733 C C . CYS A 1 96 ? -3.714 -4.054 5.014 1.00 86.69 96 CYS A C 1
ATOM 735 O O . CYS A 1 96 ? -3.902 -4.559 6.116 1.00 86.69 96 CYS A O 1
ATOM 737 N N . SER A 1 97 ? -3.540 -2.734 4.879 1.00 86.69 97 SER A N 1
ATOM 738 C CA . SER A 1 97 ? -3.575 -1.818 6.024 1.00 86.69 97 SER A CA 1
ATOM 739 C C . SER A 1 97 ? -4.969 -1.639 6.631 1.00 86.69 97 SER A C 1
ATOM 741 O O . SER A 1 97 ? -5.055 -1.273 7.802 1.00 86.69 97 SER A O 1
ATOM 743 N N . ARG A 1 98 ? -6.041 -1.819 5.849 1.00 83.62 98 ARG A N 1
ATOM 744 C CA . ARG A 1 98 ? -7.433 -1.659 6.303 1.00 83.62 98 ARG A CA 1
ATOM 745 C C . ARG A 1 98 ? -8.069 -2.965 6.790 1.00 83.62 98 ARG A C 1
ATOM 747 O O . ARG A 1 98 ? -9.177 -2.905 7.306 1.00 83.62 98 ARG A O 1
ATOM 754 N N . ASP A 1 99 ? -7.394 -4.105 6.625 1.00 81.44 99 ASP A N 1
ATOM 755 C CA . ASP A 1 99 ? -7.933 -5.451 6.890 1.00 81.44 99 ASP A CA 1
ATOM 756 C C . ASP A 1 99 ? -9.290 -5.694 6.193 1.00 81.44 99 ASP A C 1
ATOM 758 O O . ASP A 1 99 ? -10.189 -6.341 6.721 1.00 81.44 99 ASP A O 1
ATOM 762 N N . LYS A 1 100 ? -9.475 -5.120 4.993 1.00 74.12 100 LYS A N 1
ATOM 763 C CA . LYS A 1 100 ? -10.722 -5.237 4.223 1.00 74.12 100 LYS A CA 1
ATOM 764 C C . LYS A 1 100 ? -10.533 -6.076 2.969 1.00 74.12 100 LYS A C 1
ATOM 766 O O . LYS A 1 100 ? -9.532 -5.981 2.261 1.00 74.12 100 LYS A O 1
ATOM 771 N N . VAL A 1 101 ? -11.544 -6.877 2.658 1.00 60.75 101 VAL A N 1
ATOM 772 C CA . VAL A 1 101 ? -11.6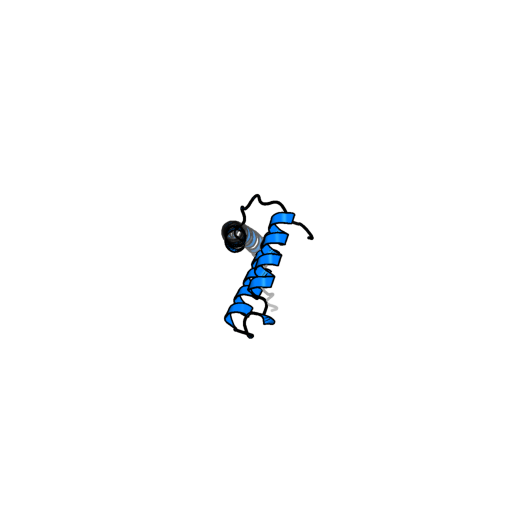95 -7.545 1.364 1.00 60.75 101 VAL A CA 1
ATOM 773 C C . VAL A 1 101 ? -12.688 -6.694 0.574 1.00 60.75 101 VAL A C 1
ATOM 775 O O . VAL A 1 101 ? -13.884 -6.778 0.828 1.00 60.75 101 VAL A O 1
ATOM 778 N N . PHE A 1 102 ? -12.172 -5.802 -0.275 1.00 55.34 102 PHE A N 1
ATOM 779 C CA . PHE A 1 102 ? -12.981 -5.055 -1.245 1.00 55.34 102 PHE A CA 1
ATOM 780 C C . PHE A 1 102 ? -13.447 -5.965 -2.379 1.00 55.34 102 PHE A C 1
ATOM 782 O O . PHE A 1 102 ? -12.672 -6.897 -2.716 1.00 55.34 102 PHE A O 1
#

Foldseek 3Di:
DDPDDDPPPPPPPPVVVVVVVVVVVVVCCVVVVVVLVVLLCVLCVLLVHDSPDDPVSLVVSLVVLCVVLPCVVVVNDPVSVVSNVVNVVSSVSNCVVVVDDD

Sequence (102 aa):
MVVGPPIGALVGGVSAIILTQMIIDALKTKIFNGRKNIAVARAYSYLGINSGASDEEVLAAYHSCCLRYHPDRNEGSRESHEAFCKLQTYFDLIRCSRDKVF